Protein AF-A0A656JI56-F1 (afdb_monomer)

Secondary structure (DSSP, 8-state):
----PPPEEEETTTTSHHHHHHHHHHHHTT-EEEE-

Organism: NCBI:txid1194405

Nearest PDB structures (foldseek):
  3m1a-assembly4_E  TM=9.466E-01  e=3.165E-02  Streptomyces avermitilis
  3m1a-assembly4_D  TM=8.712E-01  e=3.637E-02  Streptomyces avermitilis
  3m1a-assembly1_G  TM=8.751E-01  e=5.914E-02  Streptomyces avermitilis
  8x89-assembly1_D  TM=9.632E-01  e=2.727E-01  Streptococcus pneumoniae
  9itd-assembly2_C  TM=8.689E-01  e=2.700E+00  Homo sapiens

Mean predicted aligned error: 4.18 Å

Structure (mmCIF, N/CA/C/O backbone):
data_AF-A0A656JI56-F1
#
_entry.id   AF-A0A656JI56-F1
#
loop_
_atom_site.group_PDB
_atom_site.id
_atom_site.type_symbol
_atom_site.label_atom_id
_atom_site.label_alt_id
_atom_site.label_comp_id
_atom_site.label_asym_id
_atom_site.label_entity_id
_atom_site.label_seq_id
_atom_site.pdbx_PDB_ins_code
_atom_site.Cartn_x
_atom_site.Cartn_y
_atom_site.Cartn_z
_atom_site.occupancy
_atom_site.B_iso_or_equiv
_atom_site.auth_seq_id
_atom_site.auth_comp_id
_atom_site.auth_asym_id
_atom_site.auth_atom_id
_atom_site.pdbx_PDB_model_num
ATOM 1 N N . MET A 1 1 ? -19.450 -6.425 21.955 1.00 46.91 1 MET A N 1
ATOM 2 C CA . MET A 1 1 ? -18.866 -6.196 20.615 1.00 46.91 1 MET A CA 1
ATOM 3 C C . MET A 1 1 ? -17.726 -5.206 20.772 1.00 46.91 1 MET A C 1
ATOM 5 O O . MET A 1 1 ? -17.994 -4.118 21.261 1.00 46.91 1 MET A O 1
ATOM 9 N N . SER A 1 2 ? -16.477 -5.560 20.449 1.00 52.78 2 SER A N 1
ATOM 10 C CA . SER A 1 2 ? -15.420 -4.544 20.411 1.00 52.78 2 SER A CA 1
ATOM 11 C C . SER A 1 2 ? -15.575 -3.742 19.118 1.00 52.78 2 SER A C 1
ATOM 13 O O . SER A 1 2 ? -15.624 -4.292 18.019 1.00 52.78 2 SER A O 1
ATOM 15 N N . THR A 1 3 ? -15.720 -2.430 19.246 1.00 62.12 3 THR A N 1
ATOM 16 C CA . THR A 1 3 ? -15.698 -1.479 18.134 1.00 62.12 3 THR A CA 1
ATOM 17 C C . THR A 1 3 ? -14.258 -1.329 17.660 1.00 62.12 3 THR A C 1
ATOM 19 O O . THR A 1 3 ? -13.583 -0.353 17.983 1.00 62.12 3 THR A O 1
ATOM 22 N N . SER A 1 4 ? -13.735 -2.330 16.948 1.00 68.00 4 SER A N 1
ATOM 23 C CA . SER A 1 4 ? -12.450 -2.169 16.272 1.00 68.00 4 SER A CA 1
ATOM 24 C C . SER A 1 4 ? -12.663 -1.210 15.104 1.00 68.00 4 SER A C 1
ATOM 26 O O . SER A 1 4 ? -13.224 -1.580 14.074 1.00 68.00 4 SER A O 1
ATOM 28 N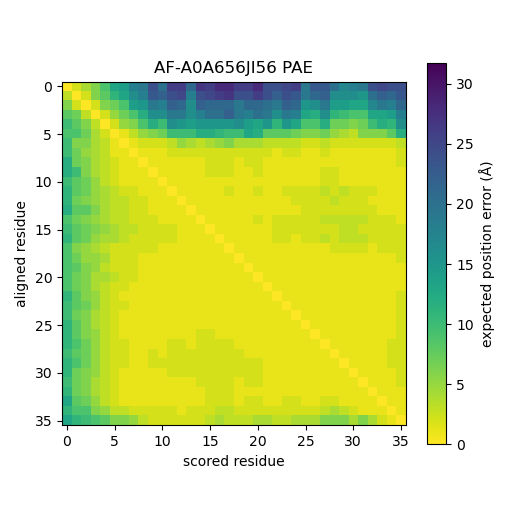 N . SER A 1 5 ? -12.299 0.057 15.310 1.00 77.62 5 SER A N 1
ATOM 29 C CA . SER A 1 5 ? -12.303 1.058 14.246 1.00 77.62 5 SER A CA 1
ATOM 30 C C . SER A 1 5 ? -11.458 0.550 13.075 1.00 77.62 5 SER A C 1
ATOM 32 O O . SER A 1 5 ? -10.372 0.000 13.291 1.00 77.62 5 SER A O 1
ATOM 34 N N . LYS A 1 6 ? -11.955 0.709 11.840 1.00 82.19 6 LYS A N 1
ATOM 35 C CA . LYS A 1 6 ? -11.196 0.361 10.630 1.00 82.19 6 LYS A CA 1
ATOM 36 C C . LYS A 1 6 ? -9.843 1.069 10.677 1.00 82.19 6 LYS A C 1
ATOM 38 O O . LYS A 1 6 ? -9.779 2.286 10.833 1.00 82.19 6 LYS A O 1
ATOM 43 N N . LYS A 1 7 ? -8.764 0.297 10.559 1.00 93.31 7 LYS A N 1
ATOM 44 C CA . LYS A 1 7 ? -7.401 0.831 10.579 1.00 93.31 7 LYS A CA 1
ATOM 45 C C . LYS A 1 7 ? -7.076 1.474 9.229 1.00 93.31 7 LYS A C 1
ATOM 47 O O . LYS A 1 7 ? -7.463 0.955 8.181 1.00 93.31 7 LYS A O 1
ATOM 52 N N . THR A 1 8 ? -6.339 2.578 9.269 1.00 96.75 8 THR A N 1
ATOM 53 C CA . THR A 1 8 ? -5.878 3.298 8.075 1.00 96.75 8 THR A CA 1
ATOM 54 C C . THR A 1 8 ? -4.380 3.087 7.887 1.00 96.75 8 THR A C 1
ATOM 56 O O . THR A 1 8 ? -3.635 3.095 8.866 1.00 96.75 8 THR A O 1
ATOM 59 N N . ALA A 1 9 ? -3.940 2.905 6.643 1.00 97.56 9 ALA A N 1
ATOM 60 C CA . ALA A 1 9 ? -2.535 2.761 6.274 1.00 97.56 9 ALA A CA 1
ATOM 61 C C . ALA A 1 9 ? -2.142 3.738 5.152 1.00 97.56 9 ALA A C 1
ATOM 63 O O . ALA A 1 9 ? -2.935 4.013 4.251 1.00 97.56 9 ALA A O 1
ATOM 64 N N . ILE A 1 10 ? -0.903 4.235 5.203 1.00 98.12 10 ILE A N 1
ATOM 65 C CA . ILE A 1 10 ? -0.276 5.023 4.134 1.00 98.12 10 ILE A CA 1
ATOM 66 C C . ILE A 1 10 ? 0.831 4.171 3.513 1.00 98.12 10 ILE A C 1
ATOM 68 O O . ILE A 1 10 ? 1.682 3.654 4.236 1.00 98.12 10 ILE A O 1
ATOM 72 N N . VAL A 1 11 ? 0.820 4.027 2.188 1.00 98.00 11 VAL A N 1
ATOM 73 C CA . VAL A 1 11 ? 1.808 3.247 1.431 1.00 98.00 11 VAL A CA 1
ATOM 74 C C . VAL A 1 11 ? 2.470 4.139 0.385 1.00 98.00 11 VAL A C 1
ATOM 76 O O . VAL A 1 11 ? 1.811 4.633 -0.524 1.00 98.00 11 VAL A O 1
ATOM 79 N N . THR A 1 12 ? 3.781 4.335 0.484 1.00 97.62 12 THR A N 1
ATOM 80 C CA . THR A 1 12 ? 4.573 5.034 -0.538 1.00 97.62 12 THR A CA 1
ATOM 81 C C . THR A 1 12 ? 5.116 4.044 -1.571 1.00 97.62 12 THR A C 1
ATOM 83 O O . THR A 1 12 ? 5.344 2.873 -1.264 1.00 97.62 12 THR A O 1
ATOM 86 N N . GLY A 1 13 ? 5.300 4.490 -2.817 1.00 98.06 13 GLY A N 1
ATOM 87 C CA . GLY A 1 13 ? 5.684 3.606 -3.920 1.00 98.06 13 GLY A CA 1
ATOM 88 C C . GLY A 1 13 ? 4.560 2.647 -4.329 1.00 98.06 13 GLY A C 1
ATOM 89 O O . GLY A 1 13 ? 4.829 1.555 -4.825 1.00 98.06 13 GLY A O 1
ATOM 90 N N . ALA A 1 14 ? 3.300 3.029 -4.111 1.00 98.44 14 ALA A N 1
ATOM 91 C CA . ALA A 1 14 ? 2.129 2.182 -4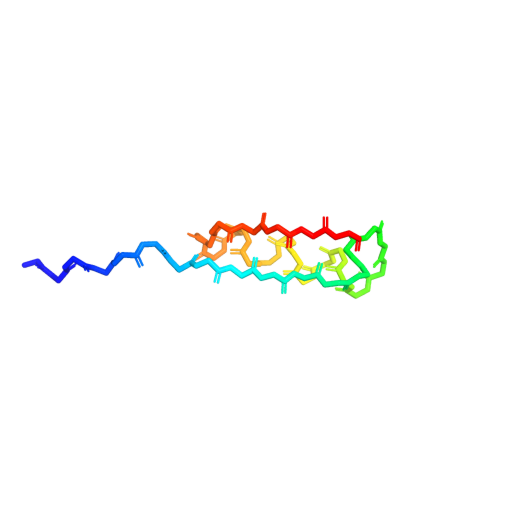.345 1.00 98.44 14 ALA A CA 1
ATOM 92 C C . ALA A 1 14 ? 1.815 1.968 -5.839 1.00 98.44 14 ALA A C 1
ATOM 94 O O . ALA A 1 14 ? 0.971 1.143 -6.188 1.00 98.44 14 ALA A O 1
ATOM 95 N N . SER A 1 15 ? 2.502 2.683 -6.731 1.00 97.56 15 SER A N 1
ATOM 96 C CA . SER A 1 15 ? 2.288 2.630 -8.178 1.00 97.56 15 SER A CA 1
ATOM 97 C C . SER A 1 15 ? 2.725 1.310 -8.831 1.00 97.56 15 SER A C 1
ATOM 99 O O . SER A 1 15 ? 2.165 0.910 -9.857 1.00 97.56 15 SER A O 1
ATOM 101 N N . SER A 1 16 ? 3.705 0.595 -8.265 1.00 97.88 16 SER A N 1
ATOM 102 C CA . SER A 1 16 ? 4.219 -0.646 -8.859 1.00 97.88 16 SER A CA 1
ATOM 103 C C . SER A 1 16 ? 4.904 -1.576 -7.851 1.00 97.88 16 SER A C 1
ATOM 105 O O . SER A 1 16 ? 5.054 -1.257 -6.671 1.00 97.88 16 SER A O 1
ATOM 107 N N . GLY A 1 17 ? 5.295 -2.764 -8.326 1.00 98.31 17 GLY A N 1
ATOM 108 C CA . GLY A 1 17 ? 6.109 -3.718 -7.574 1.00 98.31 17 GLY A CA 1
ATOM 109 C C . GLY A 1 17 ? 5.547 -4.060 -6.192 1.00 98.31 17 GLY A C 1
ATOM 110 O O . GLY A 1 17 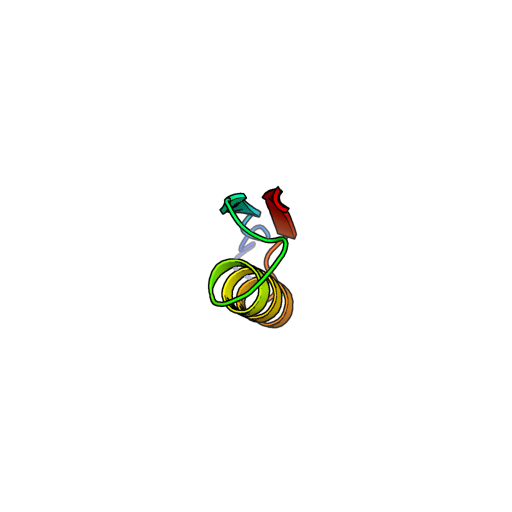? 4.355 -4.333 -6.031 1.00 98.31 17 GLY A O 1
ATOM 111 N N . ILE A 1 18 ? 6.434 -4.044 -5.195 1.00 98.44 18 ILE A N 1
ATOM 112 C CA . ILE A 1 18 ? 6.123 -4.418 -3.810 1.00 98.44 18 ILE A CA 1
ATOM 113 C C . ILE A 1 18 ? 5.129 -3.438 -3.180 1.00 98.44 18 ILE A C 1
ATOM 115 O O . ILE A 1 18 ? 4.224 -3.874 -2.469 1.00 98.44 18 ILE A O 1
ATOM 119 N N . GLY A 1 19 ? 5.247 -2.137 -3.458 1.00 98.44 19 GLY A N 1
ATOM 120 C CA . GLY A 1 19 ? 4.343 -1.138 -2.887 1.00 98.44 19 GLY A CA 1
ATOM 121 C C . GLY A 1 19 ? 2.897 -1.350 -3.338 1.00 98.44 19 GLY A C 1
ATOM 122 O O . GLY A 1 19 ? 1.995 -1.357 -2.500 1.00 98.44 19 GLY A O 1
ATOM 123 N N . ARG A 1 20 ? 2.673 -1.652 -4.627 1.00 98.62 20 ARG A N 1
ATOM 124 C CA . ARG A 1 20 ? 1.337 -2.015 -5.135 1.00 98.62 20 ARG A CA 1
ATOM 125 C C . ARG A 1 20 ? 0.794 -3.280 -4.471 1.00 98.62 20 ARG 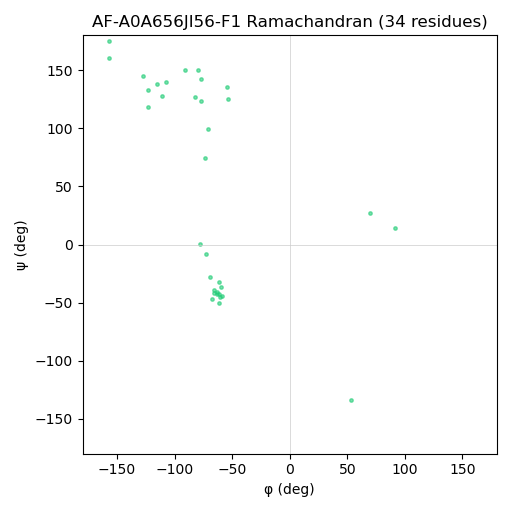A C 1
ATOM 127 O O . ARG A 1 20 ? -0.320 -3.269 -3.952 1.00 98.62 20 ARG A O 1
ATOM 134 N N . ALA A 1 21 ? 1.592 -4.349 -4.434 1.00 98.69 21 ALA A N 1
ATOM 135 C CA . ALA A 1 21 ? 1.182 -5.613 -3.817 1.00 98.69 21 ALA A CA 1
ATOM 136 C C . ALA A 1 21 ? 0.836 -5.443 -2.324 1.00 98.69 21 ALA A C 1
ATOM 138 O O . ALA A 1 21 ? -0.124 -6.032 -1.827 1.00 98.69 21 ALA A O 1
ATOM 139 N N . THR A 1 22 ? 1.578 -4.585 -1.623 1.00 98.56 22 THR A N 1
ATOM 140 C 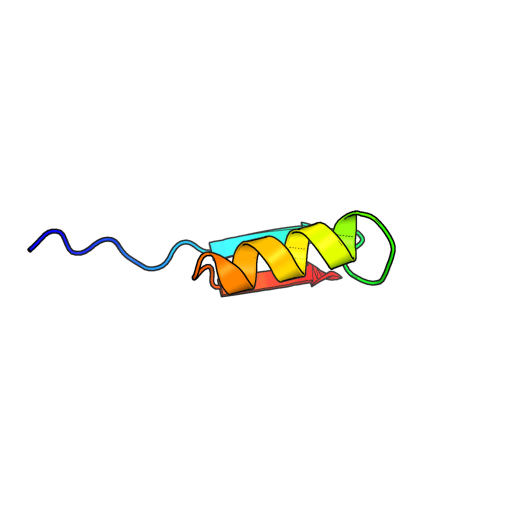CA . THR A 1 22 ? 1.343 -4.259 -0.211 1.00 98.56 22 THR A CA 1
ATOM 141 C C . T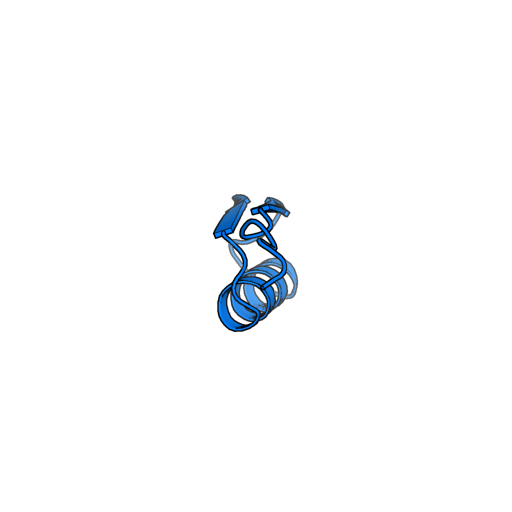HR A 1 22 ? 0.034 -3.492 -0.023 1.00 98.56 22 THR A C 1
ATOM 143 O O . THR A 1 22 ? -0.769 -3.861 0.834 1.00 98.56 22 THR A O 1
ATOM 146 N N . ALA A 1 23 ? -0.224 -2.463 -0.840 1.00 98.56 23 ALA A N 1
ATOM 147 C CA . ALA A 1 23 ? -1.476 -1.707 -0.791 1.00 98.56 23 ALA A CA 1
ATOM 148 C C . ALA A 1 23 ? -2.692 -2.616 -1.040 1.00 98.56 23 ALA A C 1
ATOM 150 O O . ALA A 1 23 ? -3.663 -2.578 -0.284 1.00 98.56 23 ALA A O 1
ATOM 151 N N . GLU A 1 24 ? -2.613 -3.497 -2.041 1.00 98.38 24 GLU A N 1
ATOM 152 C CA . GLU A 1 24 ? -3.668 -4.469 -2.333 1.00 98.38 24 GLU A CA 1
ATOM 153 C C . GLU A 1 24 ? -3.910 -5.446 -1.177 1.00 98.38 24 GLU A C 1
ATOM 155 O O . GLU A 1 24 ? -5.061 -5.742 -0.851 1.00 98.38 24 GLU A O 1
ATOM 160 N N . ALA A 1 25 ? -2.850 -5.957 -0.548 1.00 98.56 25 ALA A N 1
ATOM 161 C CA . ALA A 1 25 ? -2.971 -6.868 0.588 1.00 98.56 25 ALA A CA 1
ATOM 162 C C . ALA A 1 25 ? -3.658 -6.194 1.789 1.00 98.56 25 ALA A C 1
ATOM 164 O O . ALA A 1 25 ? -4.530 -6.793 2.419 1.00 98.56 25 ALA A O 1
ATOM 165 N N . LEU A 1 26 ? -3.323 -4.931 2.070 1.00 98.06 26 LEU A N 1
ATOM 166 C CA . LEU A 1 26 ? -3.931 -4.154 3.154 1.00 98.06 26 LEU A CA 1
ATOM 167 C C . LEU A 1 26 ? -5.420 -3.880 2.906 1.00 98.06 26 LEU A C 1
ATOM 169 O O . LEU A 1 26 ? -6.231 -4.043 3.819 1.00 98.06 26 LEU A O 1
ATOM 173 N N . VAL A 1 27 ? -5.804 -3.545 1.670 1.00 97.69 27 VAL A N 1
ATOM 174 C CA . VAL A 1 27 ? -7.222 -3.396 1.300 1.00 97.69 27 VAL A CA 1
ATOM 175 C C . VAL A 1 27 ? -7.979 -4.709 1.511 1.00 97.69 27 VAL A C 1
ATOM 177 O O . VAL A 1 27 ? -9.048 -4.705 2.122 1.00 97.69 27 VAL A O 1
ATOM 180 N N . ARG A 1 28 ? -7.415 -5.849 1.084 1.00 97.88 28 ARG A N 1
ATOM 181 C CA . ARG A 1 28 ? -8.020 -7.181 1.300 1.00 97.88 28 ARG A CA 1
ATOM 182 C C . ARG A 1 28 ? -8.160 -7.525 2.785 1.00 97.88 28 ARG A C 1
ATOM 184 O O . ARG A 1 28 ? -9.119 -8.187 3.166 1.00 97.88 28 ARG A O 1
ATOM 191 N N . ALA A 1 29 ? -7.246 -7.041 3.623 1.00 96.56 29 ALA A N 1
ATOM 192 C CA . ALA A 1 29 ? -7.308 -7.180 5.076 1.00 96.56 29 ALA A CA 1
ATOM 193 C C . ALA A 1 29 ? -8.291 -6.200 5.756 1.00 96.56 29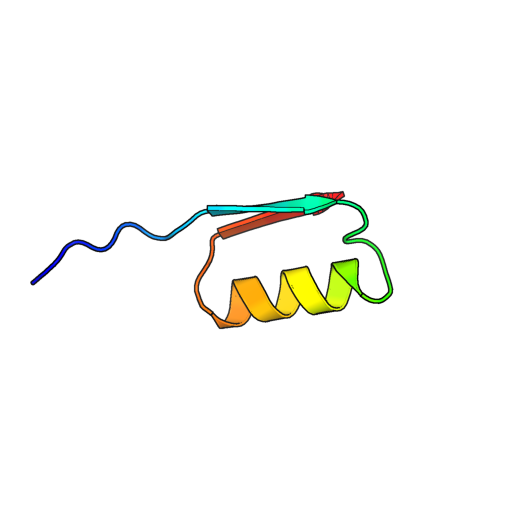 ALA A C 1
ATOM 195 O O . ALA A 1 29 ? -8.434 -6.225 6.977 1.00 96.56 29 ALA A O 1
ATOM 196 N N . GLY A 1 30 ? -8.977 -5.341 4.992 1.00 95.44 30 GLY A N 1
ATOM 197 C CA . GLY A 1 30 ? -10.027 -4.448 5.491 1.00 95.44 30 GLY A CA 1
ATOM 198 C C . GLY A 1 30 ? -9.548 -3.064 5.933 1.00 95.44 30 GLY A C 1
ATOM 199 O O . GLY A 1 30 ? -10.301 -2.348 6.599 1.00 95.44 30 GLY A O 1
ATOM 200 N N . TYR A 1 31 ? -8.324 -2.679 5.570 1.00 97.38 31 TYR A N 1
ATOM 201 C CA . TYR A 1 31 ? -7.789 -1.349 5.847 1.00 97.38 31 TYR A CA 1
ATOM 202 C C . TYR A 1 31 ? -8.317 -0.320 4.844 1.00 97.38 31 TYR A C 1
ATOM 204 O O . TYR A 1 31 ? -8.545 -0.623 3.673 1.00 97.38 31 TYR A O 1
ATOM 212 N N . THR A 1 32 ? -8.428 0.931 5.288 1.00 97.12 32 THR A N 1
ATOM 213 C CA . THR A 1 32 ? -8.466 2.084 4.378 1.00 97.12 32 THR A CA 1
ATOM 214 C C . THR A 1 32 ? -7.029 2.437 4.010 1.00 97.12 32 THR A C 1
ATOM 216 O O . THR A 1 32 ? -6.201 2.623 4.901 1.00 97.12 32 THR A O 1
ATOM 219 N N . VAL A 1 33 ? -6.709 2.527 2.720 1.00 98.00 33 VAL A N 1
ATOM 220 C CA . VAL A 1 33 ? -5.328 2.726 2.257 1.00 98.00 33 VAL A CA 1
ATOM 221 C C . VAL A 1 33 ? -5.225 3.976 1.389 1.00 98.00 33 VAL A C 1
ATOM 223 O O . VAL A 1 33 ? -6.018 4.150 0.467 1.00 98.00 33 VAL A O 1
ATOM 226 N N . PHE A 1 34 ? -4.224 4.815 1.663 1.00 97.9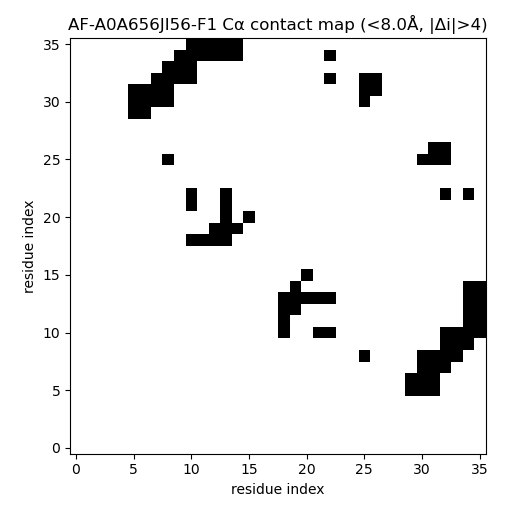4 34 PHE A N 1
ATOM 227 C CA . PHE A 1 34 ? -3.795 5.919 0.797 1.00 97.94 34 PHE A CA 1
ATOM 228 C C . PHE A 1 34 ? -2.378 5.648 0.295 1.00 97.94 34 PHE A C 1
ATOM 230 O O . PHE A 1 34 ? -1.528 5.217 1.074 1.00 97.94 34 PHE A O 1
ATOM 237 N N . GLY A 1 35 ? -2.095 5.916 -0.979 1.00 96.44 35 GLY A N 1
ATOM 238 C CA . GLY A 1 35 ? -0.745 5.741 -1.504 1.00 96.44 35 GLY A CA 1
ATOM 239 C C . GLY A 1 35 ? -0.430 6.567 -2.741 1.00 96.44 35 GLY A C 1
ATOM 240 O O . GLY A 1 35 ? -1.337 7.041 -3.424 1.00 96.44 35 GLY A O 1
ATOM 241 N N . THR A 1 36 ? 0.871 6.732 -2.982 1.00 92.94 36 THR A N 1
ATOM 242 C CA . THR A 1 36 ? 1.480 7.449 -4.118 1.00 92.94 36 THR A CA 1
ATOM 243 C C . THR A 1 36 ? 2.471 6.548 -4.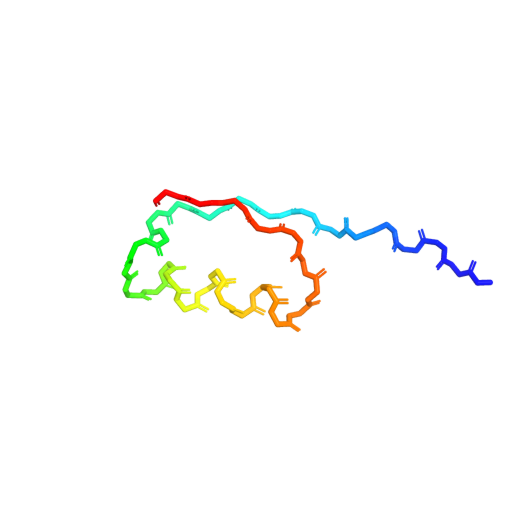832 1.00 92.94 36 THR A C 1
ATOM 245 O O . THR A 1 36 ? 3.241 5.877 -4.101 1.00 92.94 36 THR A O 1
#

Sequence (36 aa):
MSTSSKKTAIVTGASSGIGRATAEALVRAGYTVFGT

Solvent-accessible surface area (backbone atoms only — not comparable to full-atom values): 2198 Å² total; per-residue (Å²): 133,86,84,74,71,76,51,75,47,81,38,71,54,30,82,44,74,68,29,27,54,50,51,54,52,42,43,75,74,59,33,50,75,48,68,75

pLDDT: mean 92.08, std 13.24, range [46.91, 98.69]

InterPro domains:
  IPR002347 Short-chain dehydrogenase/reductase SDR [PF00106] (7-34)
  IPR036291 NAD(P)-binding domain superfamily [SSF51735] (4-35)

Radius of gyration: 10.96 Å; Cα contacts (8 Å, |Δi|>4): 49; chains: 1; bounding box: 25×15×30 Å

Foldseek 3Di:
DDCPDAAEEEFEPCPDDPSVVVQVVSVVVRHHYHYD